Protein AF-A0A733M0A7-F1 (afdb_monomer_lite)

Structure (mmCIF, N/CA/C/O backbone):
data_AF-A0A733M0A7-F1
#
_entry.id   AF-A0A733M0A7-F1
#
loop_
_atom_site.group_PDB
_atom_site.id
_atom_site.type_symbol
_atom_site.label_atom_id
_atom_site.label_alt_id
_atom_site.label_comp_id
_atom_site.lab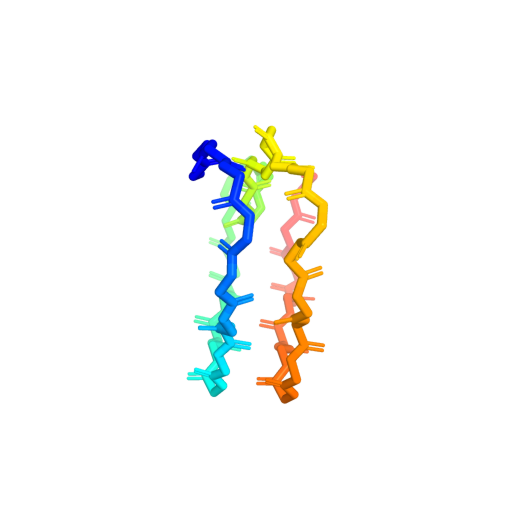el_asym_id
_atom_site.label_entity_id
_atom_site.label_seq_id
_atom_site.pdbx_PDB_ins_code
_atom_site.Cartn_x
_atom_site.Cartn_y
_atom_site.Cartn_z
_atom_site.occupancy
_atom_site.B_iso_or_equiv
_atom_site.auth_seq_id
_atom_site.auth_comp_id
_atom_site.auth_asym_id
_atom_site.auth_atom_id
_atom_site.pdbx_PDB_model_num
ATOM 1 N N . MET A 1 1 ? 1.016 7.761 -1.437 1.00 89.44 1 MET A N 1
ATOM 2 C CA . MET A 1 1 ? 0.049 8.169 -0.377 1.00 89.44 1 MET A CA 1
ATOM 3 C C . MET A 1 1 ? 0.778 8.415 0.944 1.00 89.44 1 MET A C 1
ATOM 5 O O . MET A 1 1 ? 1.766 7.738 1.202 1.00 89.44 1 MET A O 1
ATOM 9 N N . ASP A 1 2 ? 0.274 9.312 1.794 1.00 93.19 2 ASP A N 1
ATOM 10 C CA . ASP A 1 2 ? 0.759 9.568 3.158 1.00 93.19 2 ASP A CA 1
ATOM 11 C C . ASP A 1 2 ? -0.365 9.508 4.227 1.00 93.19 2 ASP A C 1
ATOM 13 O O 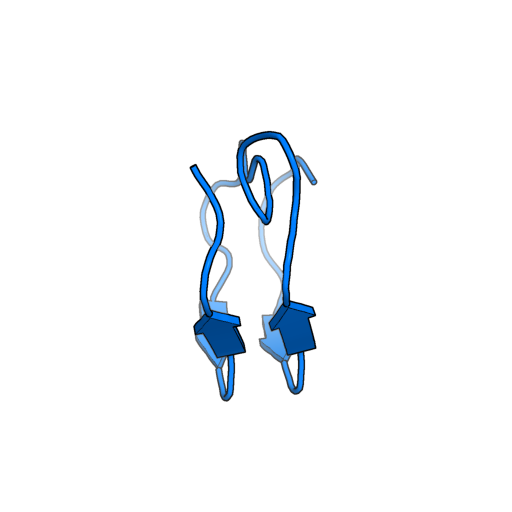. ASP A 1 2 ? -1.518 9.160 3.942 1.00 93.19 2 ASP A O 1
ATOM 17 N N . GLY A 1 3 ? -0.011 9.750 5.495 1.00 92.44 3 GLY A N 1
ATOM 18 C CA . GLY A 1 3 ? -0.956 9.907 6.612 1.00 92.44 3 GLY A CA 1
ATOM 19 C C . GLY A 1 3 ? -1.074 8.719 7.581 1.00 92.44 3 GLY A C 1
ATOM 20 O O . GLY A 1 3 ? -0.460 7.664 7.397 1.00 92.44 3 GLY A O 1
ATOM 21 N N . TRP A 1 4 ? -1.877 8.907 8.639 1.00 93.88 4 TRP A N 1
ATOM 22 C CA . TRP A 1 4 ? -2.040 7.972 9.763 1.00 93.88 4 TRP A CA 1
ATOM 23 C C . TRP A 1 4 ? -3.402 7.263 9.763 1.00 93.88 4 TRP A C 1
ATOM 25 O O . TRP A 1 4 ? -4.430 7.907 9.558 1.00 93.88 4 TRP A O 1
ATOM 35 N N . GLY A 1 5 ? -3.411 5.952 10.024 1.00 86.75 5 GLY A N 1
ATOM 36 C CA . GLY A 1 5 ? -4.632 5.143 10.144 1.00 86.75 5 GLY A CA 1
ATOM 37 C C . GLY A 1 5 ? -5.389 4.944 8.822 1.00 86.75 5 GLY A C 1
ATOM 38 O O . GLY A 1 5 ? -5.112 5.624 7.834 1.00 86.75 5 GLY A O 1
ATOM 39 N N . SER A 1 6 ? -6.376 4.037 8.812 1.00 90.56 6 SER A N 1
ATOM 40 C CA . SER A 1 6 ? -7.237 3.630 7.672 1.00 90.56 6 SER A CA 1
ATOM 41 C C . SER A 1 6 ? -6.810 2.345 6.936 1.00 90.56 6 SER A C 1
ATOM 43 O O . SER A 1 6 ? -5.759 1.763 7.202 1.00 90.56 6 SER A O 1
ATOM 45 N N . TYR A 1 7 ? -7.672 1.892 6.026 1.00 96.44 7 TYR A N 1
ATOM 46 C CA . TYR A 1 7 ? -7.527 0.686 5.214 1.00 96.44 7 TYR A CA 1
ATOM 47 C C . TYR A 1 7 ? -7.447 1.043 3.730 1.00 96.44 7 TYR A C 1
ATOM 49 O O . TYR A 1 7 ? -8.194 1.893 3.245 1.00 96.44 7 TYR A O 1
ATOM 57 N N . VAL A 1 8 ? -6.561 0.364 3.007 1.00 96.00 8 VAL A N 1
ATOM 58 C CA . VAL A 1 8 ? -6.423 0.455 1.550 1.00 96.00 8 VAL A CA 1
ATOM 59 C C . VAL A 1 8 ? -6.596 -0.945 0.982 1.00 96.00 8 VAL A C 1
ATOM 61 O O . VAL A 1 8 ? -5.989 -1.889 1.488 1.00 96.00 8 VAL A O 1
ATOM 64 N N . SER A 1 9 ? -7.431 -1.102 -0.048 1.00 97.75 9 SER A N 1
ATOM 65 C CA . SER A 1 9 ? -7.663 -2.424 -0.628 1.00 97.75 9 SER A CA 1
ATOM 66 C C . SER A 1 9 ? -7.995 -2.426 -2.112 1.00 97.75 9 SER A C 1
ATOM 68 O O . SER A 1 9 ? -8.455 -1.414 -2.635 1.00 97.75 9 SER A O 1
ATOM 70 N N . ASN A 1 10 ? -7.795 -3.585 -2.751 1.00 98.25 10 ASN A N 1
ATOM 71 C CA . ASN A 1 10 ? -8.130 -3.864 -4.153 1.00 98.25 10 ASN A CA 1
ATOM 72 C C . ASN A 1 10 ? -7.415 -2.930 -5.137 1.00 98.25 10 ASN A C 1
ATOM 74 O O . ASN A 1 10 ? -8.046 -2.252 -5.948 1.00 98.25 10 ASN A O 1
ATOM 78 N N . ILE A 1 11 ? -6.086 -2.893 -5.048 1.00 97.56 11 ILE A N 1
ATOM 79 C CA . ILE A 1 11 ? -5.244 -2.050 -5.901 1.00 97.56 11 ILE A CA 1
ATOM 80 C C . ILE A 1 11 ? -4.440 -2.924 -6.860 1.00 97.56 11 ILE A C 1
ATOM 82 O O . ILE A 1 11 ? -3.836 -3.913 -6.445 1.00 97.56 11 ILE A O 1
ATOM 86 N N . LEU A 1 12 ? -4.409 -2.520 -8.130 1.00 97.62 12 LEU A N 1
ATOM 87 C CA . LEU A 1 12 ? -3.573 -3.101 -9.174 1.00 97.62 12 LEU A CA 1
ATOM 88 C C . LEU A 1 12 ? -2.716 -2.001 -9.807 1.00 97.62 12 LEU A C 1
AT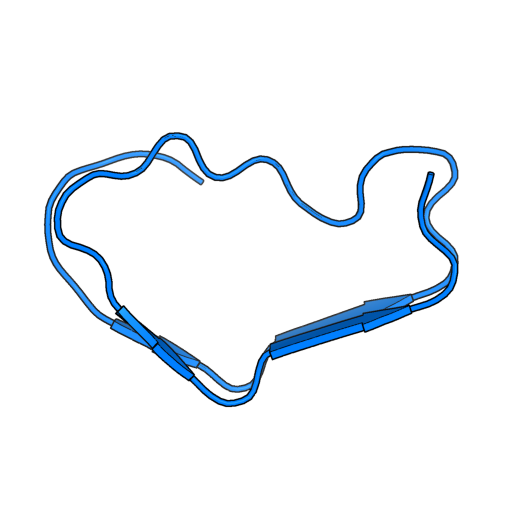OM 90 O O . LEU A 1 12 ? -3.251 -1.032 -10.341 1.00 97.62 12 LEU A O 1
ATOM 94 N N . MET A 1 13 ? -1.398 -2.178 -9.763 1.00 97.31 13 MET A N 1
ATOM 95 C CA . MET A 1 13 ? -0.403 -1.343 -10.440 1.00 97.31 13 MET A CA 1
ATOM 96 C C . MET A 1 13 ? 0.461 -2.234 -11.325 1.00 97.31 13 MET A C 1
ATOM 98 O O . MET A 1 13 ? 0.994 -3.238 -10.844 1.00 97.31 13 MET A O 1
ATOM 102 N N . GLN A 1 14 ? 0.581 -1.887 -12.608 1.00 98.12 14 GLN A N 1
ATOM 103 C CA . GLN A 1 14 ? 1.340 -2.669 -13.584 1.00 98.12 14 GLN A CA 1
ATOM 104 C C . GLN A 1 14 ? 2.155 -1.777 -14.520 1.00 98.12 14 GLN A C 1
ATOM 106 O O . GLN A 1 14 ? 1.703 -0.676 -14.831 1.00 98.12 14 GLN A O 1
ATOM 111 N N . ASP A 1 15 ? 3.317 -2.269 -14.962 1.00 97.69 15 ASP A N 1
ATOM 112 C CA . ASP A 1 15 ? 4.160 -1.661 -16.011 1.00 97.69 15 ASP A CA 1
ATOM 113 C C . ASP A 1 15 ? 4.487 -0.181 -15.740 1.00 97.69 15 ASP A C 1
ATOM 115 O O . ASP A 1 15 ? 4.269 0.726 -16.547 1.00 97.69 15 ASP A O 1
ATOM 119 N N . CYS A 1 16 ? 4.951 0.091 -14.519 1.00 96.75 16 CYS A N 1
ATOM 120 C CA . CYS A 1 16 ? 5.339 1.440 -14.124 1.00 96.75 16 CYS A CA 1
ATOM 121 C C . CYS A 1 16 ? 6.831 1.647 -14.408 1.00 96.75 16 CYS A C 1
ATOM 123 O O . CYS A 1 16 ? 7.679 0.887 -13.945 1.00 96.75 16 CYS A O 1
ATOM 125 N N . ALA A 1 17 ? 7.169 2.736 -15.109 1.00 97.06 17 ALA A N 1
ATOM 126 C CA . ALA A 1 17 ? 8.560 3.099 -15.407 1.00 97.06 17 ALA A CA 1
ATOM 127 C C . ALA A 1 17 ? 9.425 3.331 -14.144 1.00 97.06 17 ALA A C 1
ATOM 129 O O . ALA A 1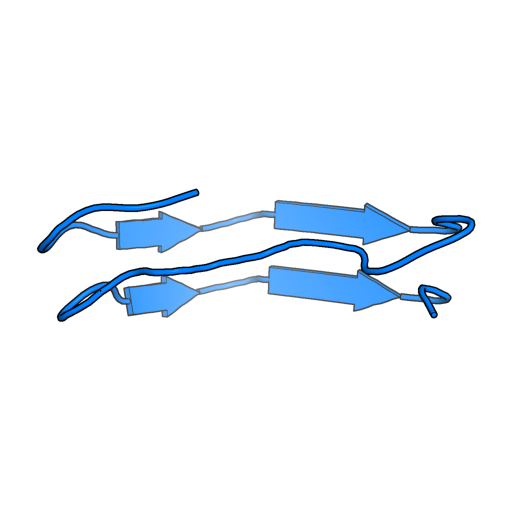 17 ? 10.654 3.248 -14.212 1.00 97.06 17 ALA A O 1
ATOM 130 N N . GLY A 1 18 ? 8.779 3.626 -13.011 1.00 95.94 18 GLY A N 1
ATOM 131 C CA . GLY A 1 18 ? 9.358 3.728 -11.671 1.00 95.94 18 GLY A CA 1
ATOM 132 C C . GLY A 1 18 ? 8.601 2.854 -10.665 1.00 95.94 18 GLY A C 1
ATOM 133 O O . GLY A 1 18 ? 7.932 1.895 -11.048 1.00 95.94 18 GLY A O 1
ATOM 134 N N . SER A 1 19 ? 8.656 3.226 -9.387 1.00 94.81 19 SER A N 1
ATOM 135 C CA . SER A 1 19 ? 7.927 2.534 -8.319 1.00 94.81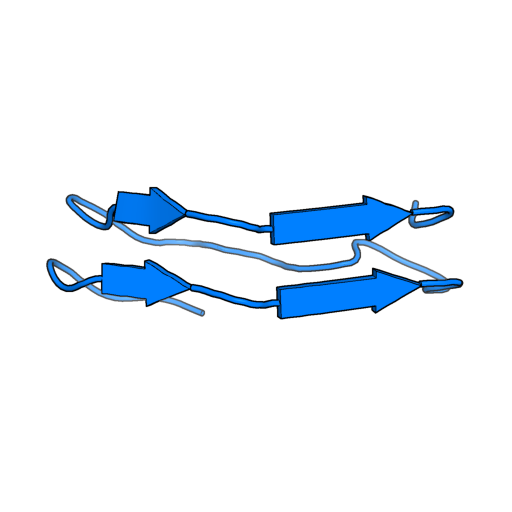 19 SER A CA 1
ATOM 136 C C . SER A 1 19 ? 6.419 2.532 -8.575 1.00 94.81 19 SER A C 1
ATOM 138 O O . SER A 1 19 ? 5.854 3.592 -8.853 1.00 94.81 19 SER A O 1
ATOM 140 N N . GLY A 1 20 ? 5.766 1.374 -8.423 1.00 96.00 20 GLY A N 1
ATOM 141 C CA . GLY A 1 20 ? 4.310 1.246 -8.568 1.00 96.00 20 GLY A CA 1
ATOM 142 C C . GLY A 1 20 ? 3.513 2.086 -7.568 1.00 96.00 20 GLY A C 1
ATOM 143 O O . GLY A 1 20 ? 2.457 2.610 -7.912 1.00 96.00 20 GLY A O 1
ATOM 144 N N . ASP A 1 21 ? 4.048 2.276 -6.358 1.00 93.88 21 ASP A N 1
ATOM 145 C CA . ASP A 1 21 ? 3.540 3.249 -5.390 1.00 93.88 21 ASP A CA 1
ATOM 146 C C . ASP A 1 21 ? 4.650 3.746 -4.446 1.00 93.88 21 ASP A C 1
ATOM 148 O O . ASP A 1 21 ? 5.702 3.120 -4.299 1.00 93.88 21 ASP A O 1
ATOM 152 N N . LEU A 1 22 ? 4.385 4.866 -3.775 1.00 94.62 22 LEU A N 1
ATOM 153 C CA . LEU A 1 22 ? 5.180 5.457 -2.702 1.00 94.62 22 LEU A CA 1
ATOM 154 C C . LEU A 1 22 ? 4.273 5.711 -1.484 1.00 94.62 22 LEU A C 1
ATOM 156 O O . LEU A 1 22 ? 3.562 6.722 -1.402 1.00 94.62 22 LEU A O 1
ATOM 160 N N . TRP A 1 23 ? 4.292 4.782 -0.522 1.00 92.81 23 TRP A N 1
ATOM 161 C CA . TRP A 1 23 ? 3.483 4.830 0.703 1.00 92.81 23 TRP A CA 1
ATOM 162 C C . TRP A 1 23 ? 4.278 5.304 1.921 1.00 92.81 23 TRP A C 1
ATOM 164 O O . TRP A 1 23 ? 4.891 4.511 2.631 1.00 92.81 23 TRP A O 1
ATOM 174 N N . TYR A 1 24 ? 4.178 6.591 2.236 1.00 95.06 24 TYR A N 1
ATOM 175 C CA . TYR A 1 24 ? 4.720 7.179 3.463 1.00 95.06 24 TYR A CA 1
ATOM 176 C C . TYR A 1 24 ? 3.643 7.234 4.548 1.00 95.06 24 TYR A C 1
ATOM 178 O O . TYR A 1 24 ? 3.212 8.301 4.985 1.00 95.06 24 TYR A O 1
ATOM 186 N N . THR A 1 25 ? 3.143 6.061 4.935 1.00 94.69 25 THR A N 1
ATOM 187 C CA . THR A 1 25 ? 1.974 5.937 5.818 1.00 94.69 25 THR A CA 1
ATOM 188 C C . THR A 1 25 ? 2.323 5.239 7.122 1.00 94.69 25 THR A C 1
ATOM 190 O O . THR A 1 25 ? 3.231 4.411 7.168 1.00 94.69 25 THR A O 1
ATOM 193 N N . TYR A 1 26 ? 1.582 5.551 8.184 1.00 94.88 26 TYR A N 1
ATOM 194 C CA . TYR A 1 26 ? 1.742 4.912 9.489 1.00 94.88 26 TYR A CA 1
ATOM 195 C C . TYR A 1 26 ? 0.403 4.354 9.975 1.00 94.88 26 TYR A C 1
ATOM 197 O O . TYR A 1 26 ? -0.635 5.000 9.844 1.00 94.88 26 TYR A O 1
ATOM 205 N N . GLY A 1 27 ? 0.397 3.143 10.534 1.00 95.25 27 GLY A N 1
ATOM 206 C CA . GLY A 1 27 ? -0.823 2.517 11.063 1.00 95.25 27 GLY A CA 1
ATOM 207 C C . GLY A 1 27 ? -1.913 2.221 10.021 1.00 95.25 27 GLY A C 1
ATOM 208 O O . GLY A 1 27 ? -3.077 2.108 10.396 1.00 95.25 27 GLY A O 1
ATOM 209 N N . LYS A 1 28 ? -1.562 2.126 8.730 1.00 95.06 28 LYS A N 1
ATOM 210 C CA . LYS A 1 28 ? -2.477 1.688 7.665 1.00 95.06 28 LYS A CA 1
ATOM 211 C C . LYS A 1 28 ? -2.361 0.188 7.416 1.00 95.06 28 LYS A C 1
ATOM 213 O O . LYS A 1 28 ? -1.273 -0.373 7.525 1.00 95.06 28 LYS A O 1
ATOM 218 N N . ALA A 1 29 ? -3.470 -0.440 7.034 1.00 96.00 29 ALA A N 1
ATOM 219 C CA . ALA A 1 29 ? -3.500 -1.828 6.580 1.00 96.00 29 ALA A CA 1
ATOM 220 C C . ALA A 1 29 ? -3.809 -1.901 5.080 1.00 96.00 29 ALA A C 1
ATOM 222 O O . ALA A 1 29 ? -4.737 -1.251 4.595 1.00 96.00 29 ALA A O 1
ATOM 223 N N . PHE A 1 30 ? -3.032 -2.715 4.369 1.00 96.75 30 PHE A N 1
ATOM 224 C CA . PHE A 1 30 ? -3.128 -2.912 2.926 1.00 96.75 30 PHE A CA 1
ATOM 225 C C . PHE A 1 30 ? -3.579 -4.346 2.632 1.00 96.75 30 PHE A C 1
ATOM 227 O O . PHE A 1 30 ? -2.933 -5.294 3.079 1.00 96.75 30 PHE A O 1
ATOM 234 N N . THR A 1 31 ? -4.680 -4.521 1.899 1.00 98.00 31 THR A N 1
ATOM 235 C CA . THR A 1 31 ? -5.235 -5.848 1.569 1.00 98.00 31 THR A CA 1
ATOM 236 C C . THR A 1 31 ? -5.566 -5.968 0.082 1.00 98.00 31 THR A C 1
ATOM 238 O O . THR A 1 31 ? -6.053 -5.030 -0.530 1.00 98.00 31 THR A O 1
ATOM 241 N N . TYR A 1 32 ? -5.306 -7.126 -0.531 1.00 98.19 32 TYR A N 1
ATOM 242 C CA . TYR A 1 32 ? -5.510 -7.340 -1.977 1.00 98.19 32 TYR A CA 1
ATOM 243 C C . TYR A 1 32 ? -4.801 -6.292 -2.854 1.00 98.19 32 TYR A C 1
ATOM 245 O O . TYR A 1 32 ? -5.427 -5.583 -3.641 1.00 98.19 32 TYR A O 1
ATOM 253 N N . ILE A 1 33 ? -3.481 -6.183 -2.689 1.00 97.69 33 ILE A N 1
ATOM 254 C CA . ILE A 1 33 ? -2.633 -5.282 -3.474 1.00 97.69 33 ILE A CA 1
ATOM 255 C C . ILE A 1 33 ? -1.786 -6.107 -4.441 1.00 97.69 33 ILE A C 1
ATOM 257 O O . ILE A 1 33 ? -1.122 -7.056 -4.026 1.00 97.69 33 ILE A O 1
ATOM 261 N N . SER A 1 34 ? -1.806 -5.740 -5.718 1.00 98.06 34 SER A N 1
ATOM 262 C CA . SER A 1 34 ? -0.967 -6.321 -6.766 1.00 98.06 34 SER A CA 1
ATOM 263 C C . SER A 1 34 ? -0.107 -5.229 -7.390 1.00 98.06 34 SER A C 1
ATOM 265 O O . SER A 1 34 ? -0.635 -4.299 -7.995 1.00 98.06 34 SER A O 1
ATOM 267 N N . VAL A 1 35 ? 1.212 -5.352 -7.247 1.00 96.88 35 VAL A N 1
ATOM 268 C CA . VAL A 1 35 ? 2.204 -4.471 -7.878 1.00 96.88 35 VAL A CA 1
ATOM 269 C C . VAL A 1 35 ? 3.100 -5.349 -8.744 1.00 96.88 35 VAL A C 1
ATOM 271 O O . VAL A 1 35 ? 3.799 -6.215 -8.219 1.00 96.88 35 VAL A O 1
ATOM 274 N N . ILE A 1 36 ? 3.005 -5.204 -10.065 1.00 97.94 36 ILE A N 1
ATOM 275 C CA . ILE A 1 36 ? 3.603 -6.133 -11.033 1.00 97.94 36 ILE A CA 1
ATOM 276 C C . ILE A 1 36 ? 4.412 -5.339 -12.056 1.00 97.94 36 ILE A C 1
ATOM 278 O O . ILE A 1 36 ? 3.905 -4.385 -12.627 1.00 97.94 36 ILE A O 1
ATOM 282 N N . ASP A 1 37 ? 5.644 -5.764 -12.326 1.00 97.00 37 ASP A N 1
ATOM 283 C CA . ASP A 1 37 ? 6.508 -5.148 -13.345 1.00 97.00 37 ASP A CA 1
ATOM 284 C C . ASP A 1 37 ? 6.683 -3.628 -13.155 1.00 97.00 37 ASP A C 1
ATOM 286 O O . ASP A 1 37 ? 6.463 -2.810 -14.043 1.00 97.00 37 ASP A O 1
ATOM 290 N N . THR A 1 38 ? 7.016 -3.236 -11.927 1.00 95.56 38 THR A N 1
ATOM 291 C CA . THR A 1 38 ? 7.371 -1.858 -11.563 1.00 95.56 38 THR A CA 1
ATOM 292 C C . THR A 1 38 ? 8.812 -1.835 -11.064 1.00 95.56 38 THR A C 1
ATOM 294 O O . THR A 1 38 ? 9.281 -2.853 -10.546 1.00 95.56 38 THR A O 1
ATOM 297 N N . LYS A 1 39 ? 9.510 -0.704 -11.189 1.00 84.56 39 LYS A N 1
ATOM 298 C CA . LYS A 1 39 ? 10.933 -0.596 -10.815 1.00 84.56 39 LYS A CA 1
ATOM 299 C C . LYS A 1 39 ? 11.195 -0.243 -9.359 1.00 84.56 39 LYS A C 1
ATOM 301 O O . LYS A 1 39 ? 10.382 0.501 -8.770 1.0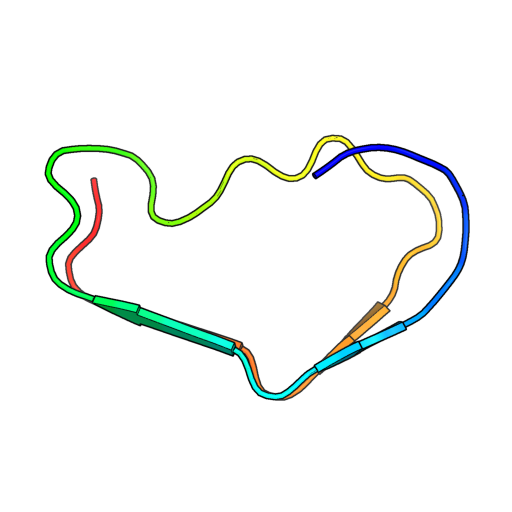0 84.56 39 LYS A O 1
#

InterPro domains:
  IPR011050 Pectin lyase fold/virulence factor [SSF51126] (1-38)
  IPR012332 Autotransporter, pectate lyase C-like domain superfamily [G3DSA:2.160.20.20] (1-39)
  IPR015331 P22 tailspike C-terminal domain [PF09251] (1-38)

Secondary structure (DSSP, 8-state):
-EEES-EEEEEEEEEESS-S---EEES-EEEEEEEEEE-

Foldseek 3Di:
DEEEADEAEDEAFEQAAAFSDDYHYYHYYYYHYHHYNHD

Organism: Salmonella enterica (NCBI:txid28901)

Radius of gyration: 10.7 Å; chains: 1; bounding box: 19×17×27 Å

Sequence (39 aa):
MDGWGSYVSNILMQDCAGSGDLWYTYGKAFTYISVIDTK

pLDDT: mean 95.29, std 3.06, range [84.56, 98.25]